Protein AF-A0A7K2NZU4-F1 (afdb_monomer_lite)

Radius of gyration: 15.41 Å; chains: 1; bounding box: 34×54×32 Å

Foldseek 3Di:
DDDDDPDDQPDADPDDPPDPPAAECPDPCCVPPVVVVLVVQCVPPNQKGWYAYRNRQIDIDGRDPVVVVVLVVCCVVRPPPPVPDPCPVVADPPHPPPDDD

Sequence (101 aa):
MTDIDPSPHPVAAPGCPAHPDAVPLAGLEYQQTPSELYRGLRAEHGAVAPVLLDGGIPAWLVLGYPEVSYVTSHDELFARDSRRWNQWGSIPPDWPLLPYV

Structure (mmCIF, N/CA/C/O backbone):
data_AF-A0A7K2NZU4-F1
#
_entry.id   AF-A0A7K2NZU4-F1
#
loop_
_atom_site.group_PDB
_atom_site.id
_atom_site.type_symbol
_atom_site.label_atom_id
_atom_site.label_alt_id
_atom_site.label_comp_id
_atom_site.label_asym_id
_atom_site.label_entity_id
_atom_site.label_seq_id
_atom_site.pdbx_PDB_ins_code
_atom_site.Cartn_x
_atom_site.Cartn_y
_atom_site.Cartn_z
_atom_site.occupancy
_atom_site.B_iso_or_equiv
_atom_site.auth_seq_id
_atom_site.auth_comp_id
_atom_site.auth_asym_id
_atom_site.auth_atom_id
_atom_site.pdbx_PDB_model_num
ATOM 1 N N . MET A 1 1 ? 8.918 36.748 -1.120 1.00 41.38 1 MET A N 1
ATOM 2 C CA . MET A 1 1 ? 7.580 36.209 -1.427 1.00 41.38 1 MET A CA 1
ATOM 3 C C . MET A 1 1 ? 7.817 35.140 -2.476 1.00 41.38 1 MET A C 1
ATOM 5 O O . MET A 1 1 ? 7.908 35.473 -3.646 1.00 41.38 1 MET A O 1
ATOM 9 N N . THR A 1 2 ? 8.172 33.931 -2.041 1.00 42.41 2 THR A N 1
ATOM 10 C CA . THR A 1 2 ? 8.646 32.878 -2.948 1.00 42.41 2 THR A CA 1
ATOM 11 C C . THR A 1 2 ? 7.432 32.171 -3.524 1.00 42.41 2 THR A C 1
ATOM 13 O O . THR A 1 2 ? 6.663 31.568 -2.780 1.00 42.41 2 THR A O 1
ATOM 16 N N . ASP A 1 3 ? 7.258 32.339 -4.827 1.00 44.22 3 ASP A N 1
ATOM 17 C CA . ASP A 1 3 ? 6.279 31.661 -5.666 1.00 44.22 3 ASP A CA 1
ATOM 18 C C . ASP A 1 3 ? 6.573 30.150 -5.626 1.00 44.22 3 ASP A C 1
ATOM 20 O O . ASP A 1 3 ? 7.681 29.725 -5.961 1.00 44.22 3 ASP A O 1
ATOM 24 N N . ILE A 1 4 ? 5.632 29.353 -5.110 1.00 51.59 4 ILE A N 1
ATOM 25 C CA . ILE A 1 4 ? 5.670 27.890 -5.198 1.00 51.59 4 ILE A CA 1
ATOM 26 C C . ILE A 1 4 ? 4.889 27.535 -6.458 1.00 51.59 4 ILE A C 1
ATOM 28 O O . ILE A 1 4 ? 3.661 27.579 -6.468 1.00 51.59 4 ILE A O 1
ATOM 32 N N . ASP A 1 5 ? 5.633 27.211 -7.509 1.00 47.28 5 ASP A N 1
ATOM 33 C CA . ASP A 1 5 ? 5.124 26.621 -8.741 1.00 47.28 5 ASP A CA 1
ATOM 34 C C . ASP A 1 5 ? 4.455 25.265 -8.424 1.00 47.28 5 ASP A C 1
ATOM 36 O O . ASP A 1 5 ? 5.114 24.377 -7.867 1.00 47.28 5 ASP A O 1
ATOM 40 N N . PRO A 1 6 ? 3.154 25.067 -8.712 1.00 46.62 6 PRO A N 1
ATOM 41 C CA . PRO A 1 6 ? 2.525 23.765 -8.566 1.00 46.62 6 PRO A CA 1
ATOM 42 C C . PRO A 1 6 ? 2.937 22.893 -9.755 1.00 46.62 6 PRO A C 1
ATOM 44 O O . PRO A 1 6 ? 2.308 22.918 -10.813 1.00 46.62 6 PRO A O 1
ATOM 47 N N . SER A 1 7 ? 4.002 22.107 -9.581 1.00 50.09 7 SER A N 1
ATOM 48 C CA . SER A 1 7 ? 4.376 21.086 -10.560 1.00 50.09 7 SER A CA 1
ATOM 49 C C . SER A 1 7 ? 3.182 20.154 -10.831 1.00 50.09 7 SER A C 1
ATOM 51 O O . SER A 1 7 ? 2.585 19.634 -9.884 1.00 50.09 7 SER A O 1
ATOM 53 N N . PRO A 1 8 ? 2.806 19.928 -12.102 1.00 45.34 8 PRO A N 1
ATOM 54 C CA . PRO A 1 8 ? 1.687 19.064 -12.443 1.00 45.34 8 PRO A CA 1
ATOM 55 C C . PRO A 1 8 ? 2.025 17.623 -12.057 1.00 45.34 8 PRO A C 1
ATOM 57 O O . PRO A 1 8 ? 2.948 17.019 -12.603 1.00 45.34 8 PRO A O 1
ATOM 60 N N . HIS A 1 9 ? 1.273 17.070 -11.104 1.00 49.09 9 HIS A N 1
ATOM 61 C CA . HIS A 1 9 ? 1.368 15.657 -10.755 1.00 49.09 9 HIS A CA 1
ATOM 62 C C . HIS A 1 9 ? 1.087 14.809 -12.007 1.00 49.09 9 HIS A C 1
ATOM 64 O O . HIS A 1 9 ? 0.077 15.047 -12.680 1.00 49.09 9 HIS A O 1
ATOM 70 N N . PRO A 1 10 ? 1.952 13.838 -12.350 1.00 49.69 10 PRO A N 1
ATOM 71 C CA . PRO A 1 10 ? 1.726 12.981 -13.500 1.00 49.69 10 PRO A CA 1
ATOM 72 C C . PRO A 1 10 ? 0.424 12.205 -13.294 1.00 49.69 10 PRO A C 1
ATOM 74 O O . PRO A 1 10 ? 0.286 11.408 -12.367 1.00 49.69 10 PRO A O 1
ATOM 77 N N . VAL A 1 11 ? -0.550 12.475 -14.163 1.00 49.44 11 V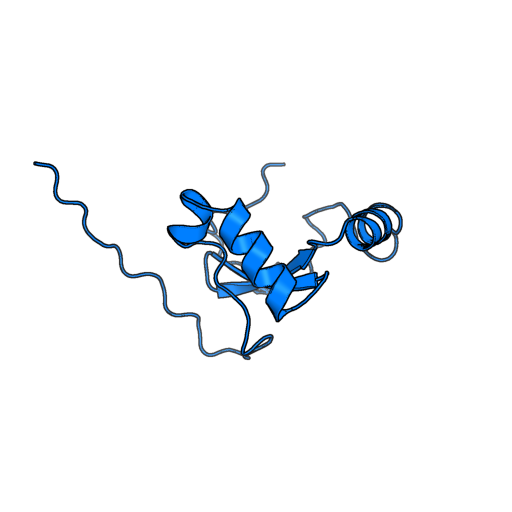AL A N 1
ATOM 78 C CA . VAL A 1 11 ? -1.801 11.722 -14.246 1.00 49.44 11 VAL A CA 1
ATOM 79 C C . VAL A 1 11 ? -1.423 10.290 -14.615 1.00 49.44 11 VAL A C 1
ATOM 81 O O . VAL A 1 11 ? -0.759 10.074 -15.631 1.00 49.44 11 VAL A O 1
ATOM 84 N N . ALA A 1 12 ? -1.779 9.338 -13.751 1.00 51.28 12 ALA A N 1
ATOM 85 C CA . ALA A 1 12 ? -1.424 7.930 -13.887 1.00 51.28 12 ALA A CA 1
ATOM 86 C C . ALA A 1 12 ? -1.695 7.416 -15.312 1.00 51.28 12 ALA A C 1
ATOM 88 O O . ALA A 1 12 ? -2.739 7.702 -15.905 1.00 51.28 12 ALA A O 1
ATOM 89 N N . ALA A 1 13 ? -0.738 6.667 -15.864 1.00 44.66 13 ALA A N 1
ATOM 90 C CA . ALA A 1 13 ? -0.850 6.098 -17.199 1.00 44.66 13 ALA A CA 1
ATOM 91 C C . ALA A 1 13 ? -2.117 5.221 -17.318 1.00 44.66 13 ALA A C 1
ATOM 93 O O . ALA A 1 13 ? -2.432 4.469 -16.391 1.00 44.66 13 ALA A O 1
ATOM 94 N N . PRO A 1 14 ? -2.838 5.267 -18.455 1.00 42.50 14 PRO A N 1
ATOM 95 C CA . PRO A 1 14 ? -4.029 4.461 -18.692 1.00 42.50 14 PRO A CA 1
ATOM 96 C C . PRO A 1 14 ? -3.615 3.016 -19.001 1.00 42.50 14 PRO A C 1
ATOM 98 O O . PRO A 1 14 ? -3.611 2.571 -20.144 1.00 42.50 14 PRO A O 1
ATOM 101 N N . GLY A 1 15 ? -3.214 2.286 -17.967 1.00 44.75 15 GLY A N 1
ATOM 102 C CA . GLY A 1 15 ? -2.809 0.891 -18.042 1.00 44.75 15 GLY A CA 1
ATOM 103 C C . GLY A 1 15 ? -3.282 0.159 -16.799 1.00 44.75 15 GLY A C 1
ATOM 104 O O . GLY A 1 15 ? -2.533 0.042 -15.841 1.00 44.75 15 GLY A O 1
ATOM 105 N N . CYS A 1 16 ? -4.524 -0.332 -16.860 1.00 41.78 16 CYS A N 1
ATOM 106 C CA . CYS A 1 16 ? -5.199 -1.178 -15.869 1.00 41.78 16 CYS A CA 1
ATOM 107 C C . CYS A 1 16 ? -5.503 -0.487 -14.521 1.00 41.78 16 CYS A C 1
ATOM 109 O O . CYS A 1 16 ? -4.591 -0.261 -13.729 1.00 41.78 16 CYS A O 1
ATOM 111 N N . PRO A 1 17 ? -6.783 -0.227 -14.178 1.00 49.53 17 PRO A N 1
ATOM 112 C CA . PRO A 1 17 ? -7.139 0.174 -12.826 1.00 49.53 17 PRO A CA 1
ATOM 113 C C . PRO A 1 17 ? -7.033 -1.075 -11.950 1.00 49.53 17 PRO A C 1
ATOM 115 O O . PRO A 1 17 ? -8.019 -1.766 -11.715 1.00 49.53 17 PRO A O 1
ATOM 118 N N . ALA A 1 18 ? -5.823 -1.421 -11.508 1.00 54.47 18 ALA A N 1
ATOM 119 C CA . ALA A 1 18 ? -5.644 -2.520 -10.562 1.00 54.47 18 ALA A CA 1
ATOM 120 C C . ALA A 1 18 ? -6.459 -2.259 -9.282 1.00 54.47 18 ALA A C 1
ATOM 122 O O . ALA A 1 18 ? -6.917 -3.201 -8.642 1.00 54.47 18 ALA A O 1
ATOM 123 N N . HIS A 1 19 ? -6.723 -0.981 -8.979 1.00 62.09 19 HIS A N 1
ATOM 124 C CA . HIS A 1 19 ? -7.529 -0.528 -7.856 1.00 62.09 19 HIS A CA 1
ATOM 125 C C . HIS A 1 19 ? -8.252 0.786 -8.225 1.00 62.09 19 HIS A C 1
ATOM 127 O O . HIS A 1 19 ? -7.621 1.841 -8.175 1.00 62.09 19 HIS A O 1
ATOM 133 N N . PRO A 1 20 ? -9.540 0.763 -8.625 1.00 63.12 20 PRO A N 1
ATOM 134 C CA . PRO A 1 20 ? -10.290 1.988 -8.935 1.00 63.12 20 PRO A CA 1
ATOM 135 C C . PRO A 1 20 ? -10.397 2.941 -7.733 1.00 63.12 20 PRO A C 1
ATOM 137 O O . PRO A 1 20 ? -10.516 4.145 -7.928 1.00 63.12 20 PRO A O 1
ATOM 140 N N . ASP A 1 21 ? -10.270 2.400 -6.519 1.00 75.94 21 ASP A N 1
ATOM 141 C CA . ASP A 1 21 ? -10.347 3.138 -5.258 1.00 75.94 21 ASP A CA 1
ATOM 142 C C . ASP A 1 21 ? -8.968 3.325 -4.592 1.00 75.94 21 ASP A C 1
ATOM 144 O O . ASP A 1 21 ? -8.891 3.558 -3.390 1.00 75.94 21 ASP A O 1
ATOM 148 N N . ALA A 1 22 ? -7.855 3.159 -5.324 1.00 81.38 22 ALA A N 1
ATOM 149 C CA . ALA A 1 22 ? -6.537 3.356 -4.719 1.00 81.38 22 ALA A CA 1
ATOM 150 C C . ALA A 1 22 ? -6.238 4.831 -4.460 1.00 81.38 22 ALA A C 1
ATOM 152 O O . ALA A 1 22 ? -6.330 5.680 -5.348 1.00 81.38 22 ALA A O 1
ATOM 153 N N . VAL A 1 23 ? -5.780 5.105 -3.242 1.00 85.06 23 VAL A N 1
ATOM 154 C CA . VAL A 1 23 ? -5.464 6.461 -2.799 1.00 85.06 23 VAL A CA 1
ATOM 155 C C . VAL A 1 23 ? -3.996 6.798 -3.099 1.00 85.06 23 VAL A C 1
ATOM 157 O O . VAL A 1 23 ? -3.108 6.017 -2.738 1.00 85.06 23 VAL A O 1
ATOM 160 N N . PRO A 1 24 ? -3.697 7.945 -3.741 1.00 85.62 24 PRO A N 1
ATOM 161 C CA . PRO A 1 24 ? -2.324 8.386 -3.983 1.00 85.62 24 PRO A CA 1
ATOM 162 C C . PRO A 1 24 ? -1.553 8.682 -2.689 1.00 85.62 24 PRO A C 1
ATOM 164 O O . PRO A 1 24 ? -1.889 9.590 -1.933 1.00 85.62 24 PRO A O 1
ATOM 167 N N . LEU A 1 25 ? -0.452 7.965 -2.476 1.00 81.88 25 LEU A N 1
ATOM 168 C CA . LEU A 1 25 ? 0.447 8.071 -1.325 1.00 81.88 25 LEU A CA 1
ATOM 169 C C . LEU A 1 25 ? 1.672 8.954 -1.632 1.00 81.88 25 LEU A C 1
ATOM 171 O O . LEU A 1 25 ? 2.805 8.609 -1.311 1.00 81.88 25 LEU A O 1
ATOM 175 N N . ALA A 1 26 ? 1.441 10.079 -2.304 1.00 70.75 26 ALA A N 1
ATOM 176 C CA . ALA A 1 26 ? 2.479 11.027 -2.724 1.00 70.75 26 ALA A CA 1
ATOM 177 C C . ALA A 1 26 ? 2.070 12.502 -2.539 1.00 70.75 26 ALA A C 1
ATOM 179 O O . ALA A 1 26 ? 2.857 13.415 -2.786 1.00 70.75 26 ALA A O 1
ATOM 180 N N . GLY A 1 27 ? 0.824 12.750 -2.122 1.00 70.94 27 GLY A N 1
ATOM 181 C CA . GLY A 1 27 ? 0.262 14.094 -1.998 1.00 70.94 27 GLY A CA 1
ATOM 182 C C . GLY A 1 27 ? 0.661 14.824 -0.714 1.00 70.94 27 GLY A C 1
ATOM 183 O O . GLY A 1 27 ? 1.157 14.232 0.245 1.00 70.94 27 GLY A O 1
ATOM 184 N N . LEU A 1 28 ? 0.366 16.127 -0.670 1.00 68.25 28 LEU A N 1
ATOM 185 C CA . LEU A 1 28 ? 0.566 16.979 0.512 1.00 68.25 28 LEU A CA 1
ATOM 186 C C . LEU A 1 28 ? -0.108 16.418 1.772 1.00 68.25 28 LEU A C 1
ATOM 188 O O . LEU A 1 28 ? 0.434 16.561 2.862 1.00 68.25 28 LEU A O 1
ATOM 192 N N . GLU A 1 29 ? -1.242 15.735 1.625 1.00 68.06 29 GLU A N 1
ATOM 193 C CA . GLU A 1 29 ? -1.962 15.088 2.729 1.00 68.06 29 GLU A CA 1
ATOM 194 C C . GLU A 1 29 ? -1.105 14.023 3.430 1.00 68.06 29 GLU A C 1
ATOM 196 O O . GLU A 1 29 ? -1.055 13.964 4.657 1.00 68.06 29 GLU A O 1
ATOM 201 N N . TYR A 1 30 ? -0.337 13.243 2.664 1.00 75.50 30 TYR A N 1
ATOM 202 C CA . TYR A 1 30 ? 0.618 12.283 3.217 1.00 75.50 30 TYR A CA 1
ATOM 203 C C . TYR A 1 30 ? 1.764 12.979 3.964 1.00 75.50 30 TYR A C 1
ATOM 205 O O . TYR A 1 30 ? 2.227 12.494 4.993 1.00 75.50 30 TYR A O 1
ATOM 213 N N . GLN A 1 31 ? 2.220 14.133 3.472 1.00 77.38 31 GLN A N 1
ATOM 214 C CA . GLN A 1 31 ? 3.339 14.865 4.070 1.00 77.38 31 GLN A CA 1
ATOM 215 C C . GLN A 1 31 ? 2.942 15.650 5.327 1.00 77.38 31 GLN A C 1
ATOM 217 O O . GLN A 1 31 ? 3.738 15.765 6.257 1.00 77.38 31 GLN A O 1
ATOM 222 N N . GLN A 1 32 ? 1.732 16.208 5.355 1.00 81.31 32 GLN A N 1
ATOM 223 C CA . GLN A 1 32 ? 1.279 17.116 6.410 1.00 81.31 32 GLN A CA 1
ATOM 224 C C . GLN A 1 32 ? 0.484 16.398 7.500 1.00 81.31 32 GLN A C 1
ATOM 226 O O . GLN A 1 32 ? 0.659 16.699 8.682 1.00 81.31 32 GLN A O 1
ATOM 231 N N . THR A 1 33 ? -0.369 15.440 7.131 1.00 83.06 33 THR A N 1
ATOM 232 C CA . THR A 1 33 ? -1.289 14.764 8.057 1.00 83.06 33 THR A CA 1
ATOM 233 C C . THR A 1 33 ? -1.355 13.244 7.827 1.00 83.06 33 THR A C 1
ATOM 235 O O . THR A 1 33 ? -2.442 12.664 7.742 1.00 83.06 33 THR A O 1
ATOM 238 N N . PRO A 1 34 ? -0.208 12.528 7.832 1.00 84.81 34 PRO A N 1
ATOM 239 C CA . PRO A 1 34 ? -0.165 11.090 7.540 1.00 84.81 34 PRO A CA 1
ATOM 240 C C . PRO A 1 34 ? -1.055 10.262 8.477 1.00 84.81 34 PRO A C 1
ATOM 242 O O . PRO A 1 34 ? -1.706 9.310 8.057 1.00 84.81 34 PRO A O 1
ATOM 245 N N . SER A 1 35 ? -1.136 10.644 9.753 1.00 86.38 35 SER A N 1
ATOM 246 C CA . SER A 1 35 ? -1.978 9.962 10.743 1.00 86.38 35 SER A CA 1
ATOM 247 C C . SER A 1 35 ? -3.471 10.034 10.415 1.00 86.38 35 SER A C 1
ATOM 249 O O . SER A 1 35 ? -4.202 9.076 10.674 1.00 86.38 35 SER A O 1
ATOM 251 N N . GLU A 1 36 ? -3.934 11.161 9.872 1.00 87.88 36 GLU A N 1
ATOM 252 C CA . GLU A 1 36 ? -5.336 11.355 9.492 1.00 87.88 36 GLU A CA 1
ATOM 253 C C . GLU A 1 36 ? -5.648 10.585 8.213 1.00 87.88 36 GLU A C 1
ATOM 255 O O . GLU A 1 36 ? -6.635 9.850 8.180 1.00 87.88 36 GLU A O 1
ATOM 260 N N . LEU A 1 37 ? -4.743 10.642 7.232 1.00 88.75 37 LEU A N 1
ATOM 261 C CA . LEU A 1 37 ? -4.816 9.842 6.012 1.00 88.75 37 LEU A CA 1
ATOM 262 C C . LEU A 1 37 ? -4.928 8.342 6.330 1.00 88.75 37 LEU A C 1
ATOM 264 O O . LEU A 1 37 ? -5.848 7.670 5.871 1.00 88.75 37 LEU A O 1
ATOM 268 N N . TYR A 1 38 ? -4.057 7.807 7.191 1.00 89.56 38 TYR A N 1
ATOM 269 C CA . TYR A 1 38 ? -4.117 6.398 7.599 1.00 89.56 38 TYR A CA 1
ATOM 270 C C . TYR A 1 38 ? -5.383 6.042 8.380 1.00 89.56 38 TYR A C 1
ATOM 272 O O . TYR A 1 38 ? -5.827 4.890 8.355 1.00 89.56 38 TYR A O 1
ATOM 280 N N . ARG A 1 39 ? -5.955 6.994 9.125 1.00 89.81 39 ARG A N 1
ATOM 281 C CA . ARG A 1 39 ? -7.226 6.785 9.824 1.00 89.81 39 ARG A CA 1
ATOM 282 C C . ARG A 1 39 ? -8.381 6.716 8.826 1.00 89.81 39 ARG A C 1
ATOM 284 O O . ARG A 1 39 ? -9.200 5.812 8.969 1.00 89.81 39 ARG A O 1
ATOM 291 N N . GLY A 1 40 ? -8.415 7.608 7.837 1.00 90.56 40 GLY A N 1
ATOM 292 C CA . GLY A 1 40 ? -9.395 7.592 6.746 1.00 90.56 40 GLY A CA 1
ATOM 293 C C . GLY A 1 40 ? -9.328 6.291 5.952 1.00 90.56 40 GLY A C 1
ATOM 294 O O . GLY A 1 40 ? -10.308 5.554 5.899 1.00 90.56 40 GLY A O 1
ATOM 295 N N . LEU A 1 41 ? -8.131 5.919 5.489 1.00 91.12 41 LEU A N 1
ATOM 296 C CA . LEU A 1 41 ? -7.906 4.666 4.762 1.00 91.12 41 LEU A CA 1
ATOM 297 C C . LEU A 1 41 ? -8.354 3.436 5.550 1.00 91.12 41 LEU A C 1
ATOM 299 O O . LEU A 1 41 ? -8.953 2.520 4.991 1.00 91.12 41 LEU A O 1
ATOM 303 N N . ARG A 1 42 ? -8.099 3.414 6.864 1.00 90.38 42 ARG A N 1
ATOM 304 C CA . ARG A 1 42 ? -8.543 2.306 7.714 1.00 90.38 42 ARG A CA 1
ATOM 305 C C . ARG A 1 42 ? -10.060 2.276 7.890 1.00 90.38 42 ARG A C 1
ATOM 307 O O . ARG A 1 42 ? -10.620 1.193 8.021 1.00 90.38 42 ARG A O 1
ATOM 314 N N . ALA A 1 43 ? -10.717 3.431 7.927 1.00 91.12 43 ALA A N 1
ATOM 315 C CA . ALA A 1 43 ? -12.170 3.505 8.033 1.00 91.12 43 ALA A CA 1
ATOM 316 C C . ALA A 1 43 ? -12.863 3.037 6.743 1.00 91.12 43 ALA A C 1
ATOM 318 O O . ALA A 1 43 ? -13.890 2.369 6.823 1.00 91.12 43 ALA A O 1
ATOM 319 N N . GLU A 1 44 ? -12.290 3.352 5.580 1.00 91.38 44 GLU A N 1
ATOM 320 C CA . GLU A 1 44 ? -12.878 3.045 4.271 1.00 91.38 44 GLU A CA 1
ATOM 321 C C . GLU A 1 44 ? -12.535 1.634 3.774 1.00 91.38 44 GLU A C 1
ATOM 323 O O . GLU A 1 44 ? -13.421 0.902 3.336 1.00 91.38 44 GLU A O 1
ATOM 328 N N . HIS A 1 45 ? -11.269 1.222 3.883 1.00 89.31 45 HIS A N 1
ATOM 329 C CA . HIS A 1 45 ? -10.776 -0.045 3.325 1.00 89.31 45 HIS A CA 1
ATOM 330 C C . HIS A 1 45 ? -10.462 -1.113 4.384 1.00 89.31 45 HIS A C 1
ATOM 332 O O . HIS A 1 45 ? -10.258 -2.281 4.053 1.00 89.31 45 HIS A O 1
ATOM 338 N N . GLY A 1 46 ? -10.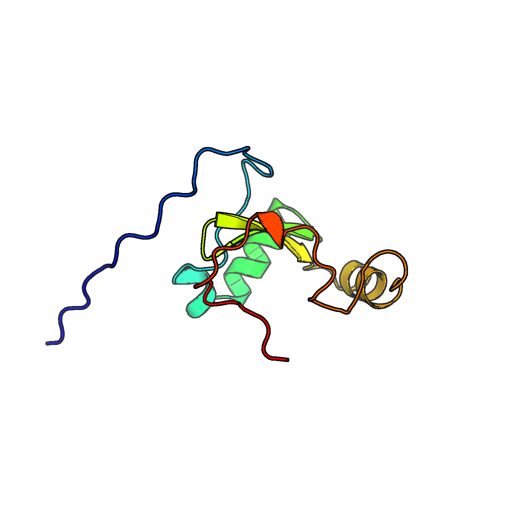429 -0.748 5.667 1.00 91.31 46 GLY A N 1
ATOM 339 C CA . GLY A 1 46 ? -10.111 -1.667 6.757 1.00 91.31 46 GLY A CA 1
ATOM 340 C C . GLY A 1 46 ? -8.608 -1.825 7.006 1.00 91.31 46 GLY A C 1
ATOM 341 O O . GLY A 1 46 ? -7.834 -0.871 6.966 1.00 91.31 46 GLY A O 1
ATOM 342 N N . ALA A 1 47 ? -8.176 -3.038 7.352 1.00 92.19 47 ALA A N 1
ATOM 343 C CA . ALA A 1 47 ? -6.805 -3.288 7.802 1.00 92.19 47 ALA A CA 1
ATOM 344 C C . ALA A 1 47 ? -5.751 -3.245 6.683 1.00 92.19 47 ALA A C 1
ATOM 346 O O . ALA A 1 47 ? -4.563 -3.105 6.977 1.00 92.19 47 ALA A O 1
ATOM 347 N N . VAL A 1 48 ? -6.166 -3.359 5.421 1.00 91.88 48 VAL A N 1
ATOM 348 C CA . VAL A 1 48 ? -5.291 -3.327 4.247 1.00 91.88 48 VAL A CA 1
ATOM 349 C C . VAL A 1 48 ? -5.971 -2.475 3.183 1.00 91.88 48 VAL A C 1
ATOM 351 O O . VAL A 1 48 ? -7.098 -2.769 2.795 1.00 91.88 48 VAL A O 1
ATOM 354 N N . ALA A 1 49 ? -5.294 -1.426 2.722 1.00 91.81 49 ALA A N 1
ATOM 355 C CA . ALA A 1 49 ? -5.839 -0.470 1.766 1.00 91.81 49 ALA A CA 1
ATOM 356 C C . ALA A 1 49 ? -5.029 -0.475 0.461 1.00 91.81 49 ALA A C 1
ATOM 358 O O . ALA A 1 49 ? -3.796 -0.530 0.514 1.00 91.81 49 ALA A O 1
ATOM 359 N N . PRO A 1 50 ? -5.679 -0.410 -0.711 1.00 90.31 50 PRO A N 1
ATOM 360 C CA . PRO A 1 50 ? -4.977 -0.201 -1.966 1.00 90.31 50 PRO A CA 1
ATOM 361 C C . PRO A 1 50 ? -4.491 1.254 -2.064 1.00 90.31 50 PRO A C 1
ATOM 363 O O . PRO A 1 50 ? -5.233 2.193 -1.779 1.00 90.31 50 PRO A O 1
ATOM 366 N N . VAL A 1 51 ? -3.240 1.453 -2.473 1.00 89.69 51 VAL A N 1
ATOM 367 C CA . VAL A 1 51 ? -2.622 2.779 -2.615 1.00 89.69 51 VAL A CA 1
ATOM 368 C C . VAL A 1 51 ? -1.846 2.889 -3.923 1.00 89.69 51 VAL A C 1
ATOM 370 O O . VAL A 1 51 ? -1.430 1.885 -4.502 1.00 89.69 51 VAL A O 1
ATOM 373 N N . LEU A 1 52 ? -1.634 4.118 -4.388 1.00 88.62 52 LEU A N 1
ATOM 374 C CA . LEU A 1 52 ? -0.744 4.414 -5.509 1.00 88.62 52 LEU A CA 1
ATOM 375 C C . LEU A 1 52 ? 0.519 5.091 -4.987 1.00 88.62 52 LEU A C 1
ATOM 377 O O . LEU A 1 52 ? 0.440 6.114 -4.315 1.00 88.62 52 LEU A O 1
ATOM 381 N N . LEU A 1 53 ? 1.681 4.537 -5.307 1.00 85.50 53 LEU A N 1
ATOM 382 C CA . LEU A 1 53 ? 2.968 5.184 -5.071 1.00 85.50 53 LEU A CA 1
ATOM 383 C C . LEU A 1 53 ? 3.259 6.213 -6.173 1.00 85.50 53 LEU A C 1
ATOM 385 O O . LEU A 1 53 ? 2.538 6.297 -7.175 1.00 85.50 53 LEU A O 1
ATOM 389 N N . ASP A 1 54 ? 4.349 6.966 -6.007 1.00 82.38 54 ASP A N 1
ATOM 390 C CA . ASP A 1 54 ? 4.855 7.875 -7.038 1.00 82.38 54 ASP A CA 1
ATOM 391 C C . ASP A 1 54 ? 4.923 7.191 -8.407 1.00 82.38 54 ASP A C 1
ATOM 393 O O . ASP A 1 54 ? 5.233 6.005 -8.517 1.00 82.38 54 ASP A O 1
ATOM 397 N N . GLY A 1 55 ? 4.608 7.924 -9.472 1.00 78.19 55 GLY A N 1
ATOM 398 C CA . GLY A 1 55 ? 4.543 7.353 -10.822 1.00 78.19 55 GLY A CA 1
ATOM 399 C C . GLY A 1 55 ? 3.327 6.451 -11.077 1.00 78.19 55 GLY A C 1
ATOM 400 O O . GLY A 1 55 ? 3.279 5.790 -12.110 1.00 78.19 55 GLY A O 1
ATOM 401 N N . GLY A 1 56 ? 2.339 6.428 -10.174 1.00 79.88 56 GLY A N 1
ATOM 402 C CA . GLY A 1 56 ? 1.090 5.681 -10.358 1.00 79.88 56 GLY A CA 1
ATOM 403 C C . GLY A 1 56 ? 1.242 4.173 -10.163 1.00 79.88 56 GLY A C 1
ATOM 404 O O . GLY A 1 56 ? 0.449 3.402 -10.699 1.00 79.88 56 GLY A O 1
ATOM 405 N N . ILE A 1 57 ? 2.263 3.740 -9.419 1.00 84.06 57 ILE A N 1
ATOM 406 C CA . ILE A 1 57 ? 2.534 2.319 -9.197 1.00 84.06 57 ILE A CA 1
ATOM 407 C C . ILE A 1 57 ? 1.576 1.778 -8.126 1.00 84.06 57 ILE A C 1
ATOM 409 O O . ILE A 1 57 ? 1.620 2.257 -6.990 1.00 84.06 57 ILE A O 1
ATOM 413 N N . PRO A 1 58 ? 0.722 0.784 -8.435 1.00 86.56 58 PRO A N 1
ATOM 414 C CA . PRO A 1 58 ? -0.193 0.225 -7.450 1.00 86.56 58 PRO A CA 1
ATOM 415 C C . PRO A 1 58 ? 0.556 -0.584 -6.391 1.00 86.56 58 PRO A C 1
ATOM 417 O O . PRO A 1 58 ? 1.454 -1.372 -6.700 1.00 86.56 58 PRO A O 1
ATOM 420 N N . ALA A 1 59 ? 0.158 -0.401 -5.136 1.00 87.81 59 ALA A N 1
ATOM 421 C CA . ALA A 1 59 ? 0.687 -1.107 -3.981 1.00 87.81 59 ALA A CA 1
ATOM 422 C C . ALA A 1 59 ? -0.404 -1.330 -2.921 1.00 87.81 59 ALA A C 1
ATOM 424 O O . ALA A 1 59 ? -1.492 -0.757 -2.974 1.00 87.81 59 ALA A O 1
ATOM 425 N N . TRP A 1 60 ? -0.092 -2.165 -1.933 1.00 89.75 60 TRP A N 1
ATOM 426 C CA . TRP A 1 60 ? -0.953 -2.414 -0.781 1.00 89.75 60 TRP A CA 1
ATOM 427 C C . TRP A 1 60 ? -0.333 -1.806 0.470 1.00 89.75 60 TRP A C 1
ATOM 429 O O . TRP A 1 60 ? 0.818 -2.093 0.801 1.00 89.75 60 TRP A O 1
ATOM 439 N N . LEU A 1 61 ? -1.111 -0.996 1.184 1.00 91.31 61 LEU A N 1
ATOM 440 C CA . LEU A 1 61 ? -0.738 -0.432 2.471 1.00 91.31 61 LEU A CA 1
ATOM 441 C C . LEU A 1 61 ? -1.376 -1.246 3.594 1.00 91.31 61 LEU A C 1
ATOM 443 O O . LEU A 1 61 ? -2.599 -1.297 3.733 1.00 91.31 61 LEU A O 1
ATOM 447 N N . VAL A 1 62 ? -0.539 -1.864 4.423 1.00 93.06 62 VAL A N 1
ATOM 448 C CA . VAL A 1 62 ? -0.993 -2.613 5.596 1.00 93.06 62 VAL A CA 1
ATOM 449 C C . VAL A 1 62 ? -1.090 -1.662 6.783 1.00 93.06 62 VAL A C 1
ATOM 451 O O . VAL A 1 62 ? -0.102 -1.076 7.217 1.00 93.06 62 VAL A O 1
ATOM 454 N N . LEU A 1 63 ? -2.303 -1.506 7.302 1.00 91.88 63 LEU A N 1
ATOM 455 C CA . LEU A 1 63 ? -2.637 -0.600 8.393 1.00 91.88 63 LEU A CA 1
ATOM 456 C C . LEU A 1 63 ? -2.891 -1.378 9.695 1.00 91.88 63 LEU A C 1
ATOM 458 O O . LEU A 1 63 ? -2.621 -0.878 10.784 1.00 91.88 63 LEU A O 1
ATOM 462 N N . GLY A 1 64 ? -3.426 -2.594 9.641 1.00 90.25 64 GLY A N 1
ATOM 463 C CA . GLY A 1 64 ? -3.737 -3.374 10.840 1.00 90.25 64 GLY A CA 1
ATOM 464 C C . GLY A 1 64 ? -2.512 -4.024 11.493 1.00 90.25 64 GLY A C 1
ATOM 465 O O . GLY A 1 64 ? -1.602 -4.501 10.820 1.00 90.25 64 GLY A O 1
ATOM 466 N N . TYR A 1 65 ? -2.477 -4.042 12.828 1.00 91.88 65 TYR A N 1
ATOM 467 C CA . TYR A 1 65 ? -1.378 -4.663 13.576 1.00 91.88 65 TYR A CA 1
ATOM 468 C C . TYR A 1 65 ? -1.291 -6.191 13.372 1.00 91.88 65 TYR A C 1
ATOM 470 O O . TYR A 1 65 ? -0.186 -6.678 13.116 1.00 91.88 65 TYR A O 1
ATOM 478 N N . PRO A 1 66 ? -2.401 -6.962 13.431 1.00 93.38 66 PRO A N 1
ATOM 479 C CA . PRO A 1 66 ? -2.364 -8.393 13.122 1.00 93.38 66 PRO A CA 1
ATOM 480 C C . PRO A 1 66 ? -1.841 -8.677 11.711 1.00 93.38 66 PRO A C 1
ATOM 482 O O . PRO A 1 66 ? -1.050 -9.596 11.520 1.00 93.38 66 PRO A O 1
ATOM 485 N N . GLU A 1 67 ? -2.228 -7.858 10.737 1.00 93.44 67 GLU A N 1
ATOM 486 C CA . GLU A 1 67 ? -1.848 -8.003 9.336 1.00 93.44 67 GLU A CA 1
ATOM 487 C C . GLU A 1 67 ? -0.370 -7.673 9.121 1.00 93.44 67 GLU A C 1
ATOM 489 O O . GLU A 1 67 ? 0.317 -8.414 8.421 1.00 93.44 67 GLU A O 1
ATOM 494 N N . VAL A 1 68 ? 0.163 -6.630 9.771 1.00 92.06 68 VAL A N 1
ATOM 495 C CA . VAL A 1 68 ? 1.611 -6.353 9.755 1.00 92.06 68 VAL A CA 1
ATOM 496 C C . VAL A 1 68 ? 2.379 -7.527 10.360 1.00 92.06 68 VAL A C 1
ATOM 498 O O . VAL A 1 68 ? 3.380 -7.967 9.794 1.00 92.06 68 VAL A O 1
ATOM 501 N N . SER A 1 69 ? 1.907 -8.071 11.484 1.00 92.75 69 SER A N 1
ATOM 502 C CA . SER A 1 69 ? 2.525 -9.243 12.113 1.00 92.75 69 SER A CA 1
ATOM 503 C C . SER A 1 69 ? 2.507 -10.456 11.177 1.00 92.75 69 SER A C 1
ATOM 505 O O . SER A 1 69 ? 3.524 -11.125 11.002 1.00 92.75 69 SER A O 1
ATOM 507 N N . TYR A 1 70 ? 1.388 -10.702 10.493 1.00 92.81 70 TYR A N 1
ATOM 508 C CA . TYR A 1 70 ? 1.262 -11.775 9.510 1.00 92.81 70 TYR A CA 1
ATOM 509 C C . TYR A 1 70 ? 2.227 -11.590 8.330 1.00 92.81 70 TYR A C 1
ATOM 511 O O . TYR A 1 70 ? 3.033 -12.473 8.051 1.00 92.81 70 TYR A O 1
ATOM 519 N N . VAL A 1 71 ? 2.213 -10.423 7.682 1.00 90.31 71 VAL A N 1
ATOM 520 C CA . VAL A 1 71 ? 3.069 -10.129 6.520 1.00 90.31 71 VAL A CA 1
ATOM 521 C C . VAL A 1 71 ? 4.547 -10.222 6.879 1.00 90.31 71 VAL A C 1
ATOM 523 O O . VAL A 1 71 ? 5.345 -10.756 6.116 1.00 90.31 71 VAL A O 1
ATOM 526 N N . THR A 1 72 ? 4.927 -9.735 8.058 1.00 89.44 72 THR A N 1
ATOM 527 C CA . THR A 1 72 ? 6.329 -9.772 8.482 1.00 89.44 72 THR A CA 1
ATOM 528 C C . THR A 1 72 ? 6.778 -11.159 8.943 1.00 89.44 72 THR A C 1
ATOM 530 O O . THR A 1 72 ? 7.980 -11.417 8.910 1.00 89.44 72 THR A O 1
ATOM 533 N N . SER A 1 73 ? 5.872 -12.056 9.342 1.00 92.31 73 SER A N 1
ATOM 534 C CA . SER A 1 73 ? 6.213 -13.414 9.802 1.00 92.31 73 SER A CA 1
ATOM 535 C C . SER A 1 73 ? 6.253 -14.480 8.704 1.00 92.31 73 SER A C 1
ATOM 537 O O . SER A 1 73 ? 6.906 -15.494 8.924 1.00 92.31 73 SER A O 1
ATOM 539 N N . HIS A 1 74 ? 5.618 -14.252 7.550 1.00 91.19 74 HIS A N 1
ATOM 540 C CA . HIS A 1 74 ? 5.534 -15.220 6.445 1.00 91.19 74 HIS A CA 1
ATOM 541 C C . HIS A 1 74 ? 6.432 -14.793 5.272 1.00 91.19 74 HIS A C 1
ATOM 543 O O . HIS A 1 74 ? 5.955 -14.279 4.255 1.00 91.19 74 HIS A O 1
ATOM 549 N N . ASP A 1 75 ? 7.749 -14.953 5.420 1.00 87.00 75 ASP A N 1
ATOM 550 C CA . ASP A 1 75 ? 8.739 -14.531 4.419 1.00 87.00 75 ASP A CA 1
ATOM 551 C C . ASP A 1 75 ? 8.724 -15.383 3.137 1.00 87.00 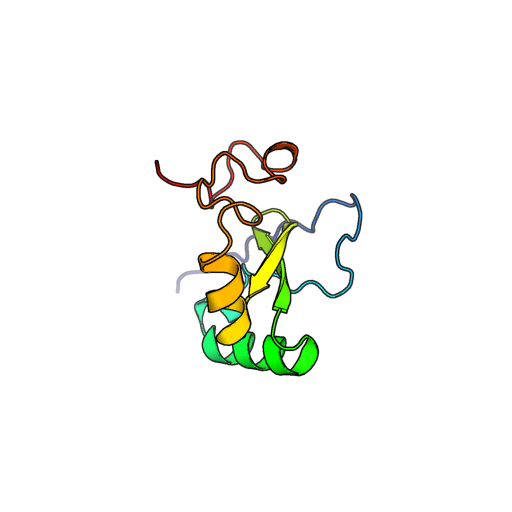75 ASP A C 1
ATOM 553 O O . ASP A 1 75 ? 9.194 -14.939 2.085 1.00 87.00 75 ASP A O 1
ATOM 557 N N . GLU A 1 76 ? 8.117 -16.567 3.198 1.00 87.69 76 GLU A N 1
ATOM 558 C CA . GLU A 1 76 ? 7.829 -17.431 2.060 1.00 87.69 76 GLU A CA 1
ATOM 559 C C . GLU A 1 76 ? 6.744 -16.862 1.133 1.00 87.69 76 GLU A C 1
ATOM 561 O O . GLU A 1 76 ? 6.754 -17.146 -0.066 1.00 87.69 76 GLU A O 1
ATOM 566 N N . LEU A 1 77 ? 5.834 -16.038 1.670 1.00 86.06 77 LEU A N 1
ATOM 567 C CA . LEU A 1 77 ? 4.786 -15.346 0.908 1.00 86.06 77 LEU A CA 1
ATOM 568 C C . LEU A 1 77 ? 5.175 -13.896 0.600 1.00 86.06 77 LEU A C 1
ATOM 570 O O . LEU A 1 77 ? 4.908 -13.397 -0.494 1.00 86.06 77 LEU A O 1
ATOM 574 N N . PHE A 1 78 ? 5.820 -13.224 1.555 1.00 85.12 78 PHE A N 1
ATOM 575 C CA . PHE A 1 78 ? 6.183 -11.813 1.478 1.00 85.12 78 PHE A CA 1
ATOM 576 C C . PHE A 1 78 ? 7.697 -11.654 1.580 1.00 85.12 78 PHE A C 1
ATOM 578 O O . PHE A 1 78 ? 8.269 -11.476 2.658 1.00 85.12 78 PHE A O 1
ATOM 585 N N . ALA A 1 79 ? 8.361 -11.703 0.425 1.00 84.25 79 ALA A N 1
ATOM 586 C CA . ALA A 1 79 ? 9.803 -11.534 0.363 1.00 84.25 79 ALA A CA 1
ATOM 587 C C . ALA A 1 79 ? 10.223 -10.179 0.960 1.00 84.25 79 ALA A C 1
ATOM 589 O O . ALA A 1 79 ? 9.817 -9.122 0.483 1.00 84.25 79 ALA A O 1
ATOM 590 N N . ARG A 1 80 ? 11.107 -10.213 1.964 1.00 82.19 80 ARG A N 1
ATOM 591 C CA . ARG A 1 80 ? 11.712 -9.003 2.557 1.00 82.19 80 ARG A CA 1
ATOM 592 C C . ARG A 1 80 ? 12.772 -8.349 1.667 1.00 82.19 80 ARG A C 1
ATOM 594 O O . ARG A 1 80 ? 13.246 -7.260 1.965 1.00 82.19 80 ARG A O 1
ATOM 601 N N . ASP A 1 81 ? 13.180 -9.038 0.605 1.00 83.44 81 ASP A N 1
ATOM 602 C CA . ASP A 1 81 ? 14.130 -8.528 -0.376 1.00 83.44 81 ASP A CA 1
ATOM 603 C C . ASP A 1 81 ? 13.396 -7.676 -1.413 1.00 83.44 81 ASP A C 1
ATOM 605 O O . ASP A 1 81 ? 12.721 -8.210 -2.299 1.00 83.44 81 ASP A O 1
ATOM 609 N N . SER A 1 82 ? 13.574 -6.354 -1.329 1.00 78.94 82 SER A N 1
ATOM 610 C CA . SER A 1 82 ? 12.970 -5.386 -2.248 1.00 78.94 82 SER A CA 1
ATOM 611 C C . SER A 1 82 ? 13.267 -5.700 -3.713 1.00 78.94 82 SER A C 1
ATOM 613 O O . SER A 1 82 ? 12.440 -5.400 -4.565 1.00 78.94 82 SER A O 1
ATOM 615 N N . ARG A 1 83 ? 14.384 -6.371 -4.039 1.00 80.25 83 ARG A N 1
ATOM 616 C CA . ARG A 1 83 ? 14.743 -6.765 -5.419 1.00 80.25 83 ARG A CA 1
ATOM 617 C C . ARG A 1 83 ? 13.804 -7.815 -6.013 1.00 80.25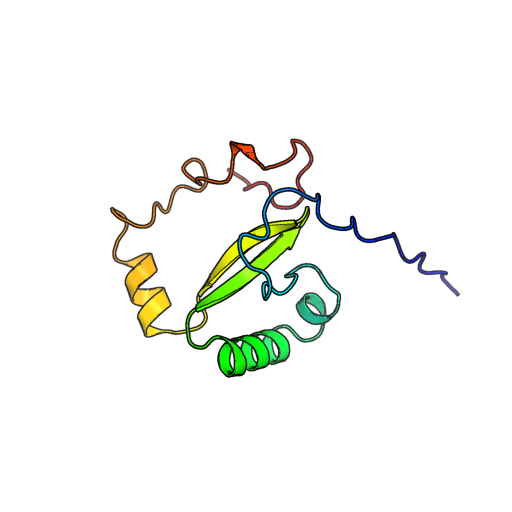 83 ARG A C 1
ATOM 619 O O . ARG A 1 83 ? 13.807 -8.024 -7.220 1.00 80.25 83 ARG A O 1
ATOM 626 N N . ARG A 1 84 ? 13.006 -8.490 -5.184 1.00 82.62 84 ARG A N 1
ATOM 627 C CA . ARG A 1 84 ? 12.051 -9.529 -5.605 1.00 82.62 84 ARG A CA 1
ATOM 628 C C . ARG A 1 84 ? 10.640 -8.981 -5.809 1.00 82.62 84 ARG A C 1
ATOM 630 O O . ARG A 1 84 ? 9.712 -9.761 -6.002 1.00 82.62 84 ARG A O 1
ATOM 637 N N . TRP A 1 85 ? 10.467 -7.661 -5.750 1.00 83.88 85 TRP A N 1
ATOM 638 C CA . TRP A 1 85 ? 9.162 -7.041 -5.911 1.00 83.88 85 TRP A CA 1
ATOM 639 C C . TRP A 1 85 ? 8.578 -7.295 -7.309 1.00 83.88 85 TRP A C 1
ATOM 641 O O . TRP A 1 85 ? 9.245 -7.137 -8.329 1.00 83.88 85 TRP A O 1
ATOM 651 N N . ASN A 1 86 ? 7.310 -7.699 -7.365 1.00 81.94 86 ASN A N 1
ATOM 652 C CA . ASN A 1 86 ? 6.631 -8.058 -8.612 1.00 81.94 86 ASN A CA 1
ATOM 653 C C . ASN A 1 86 ? 6.414 -6.863 -9.561 1.00 81.94 86 ASN A C 1
ATOM 655 O O . ASN A 1 86 ? 6.298 -7.072 -10.766 1.00 81.94 86 ASN A O 1
ATOM 659 N N . GLN A 1 87 ? 6.432 -5.628 -9.046 1.00 83.44 87 GLN A N 1
ATOM 660 C CA . GLN A 1 87 ? 6.222 -4.414 -9.838 1.00 83.44 87 GLN A CA 1
ATOM 661 C C . GLN A 1 87 ? 7.493 -3.874 -10.511 1.00 83.44 87 GLN A C 1
ATOM 663 O O . GLN A 1 87 ? 7.393 -2.876 -11.219 1.00 83.44 87 GLN A O 1
ATOM 668 N N . TRP A 1 88 ? 8.670 -4.508 -10.366 1.00 82.31 88 TRP A N 1
ATOM 669 C CA . TRP A 1 88 ? 9.918 -4.009 -10.980 1.00 82.31 88 TRP A CA 1
ATOM 670 C C . TRP A 1 88 ? 9.813 -3.743 -12.485 1.00 82.31 88 TRP A C 1
ATOM 672 O O . TRP A 1 88 ? 10.425 -2.801 -12.977 1.00 82.31 88 TRP A O 1
ATOM 682 N N . GLY A 1 89 ? 9.003 -4.518 -13.214 1.00 80.50 89 GLY A N 1
ATOM 683 C CA . GLY A 1 89 ? 8.772 -4.306 -14.648 1.00 80.50 89 GLY A CA 1
ATOM 684 C C . GLY A 1 89 ? 7.969 -3.045 -14.996 1.00 80.50 89 GLY A C 1
ATOM 685 O O . GLY A 1 89 ? 7.966 -2.635 -16.153 1.00 80.50 89 GLY A O 1
ATOM 686 N N . SER A 1 90 ? 7.292 -2.434 -14.023 1.00 79.12 90 SER A N 1
ATOM 687 C CA . SER A 1 90 ? 6.473 -1.227 -14.191 1.00 79.12 90 SER A CA 1
ATOM 688 C C . SER A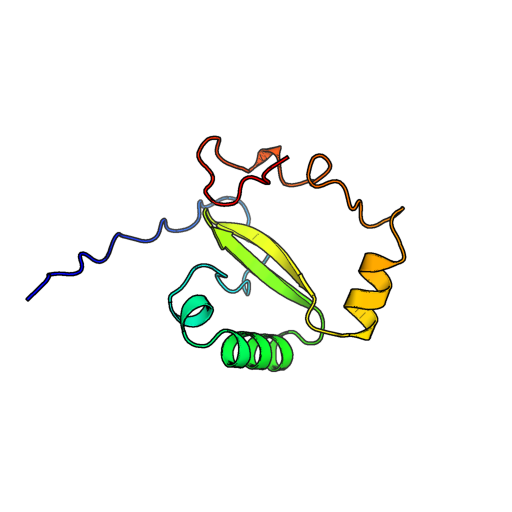 1 90 ? 7.147 0.039 -13.657 1.00 79.12 90 SER A C 1
ATOM 690 O O . SER A 1 90 ? 6.591 1.122 -13.812 1.00 79.12 90 SER A O 1
ATOM 692 N N . ILE A 1 91 ? 8.319 -0.079 -13.028 1.00 81.88 91 ILE A N 1
ATOM 693 C CA . ILE A 1 91 ? 9.003 1.039 -12.374 1.00 81.88 91 ILE A CA 1
ATOM 694 C C . ILE A 1 91 ? 9.884 1.787 -13.383 1.00 81.88 91 ILE A C 1
ATOM 696 O O . ILE A 1 91 ? 10.703 1.158 -14.060 1.00 81.88 91 ILE A O 1
ATOM 700 N N . PRO A 1 92 ? 9.757 3.122 -13.482 1.00 79.75 92 PRO A N 1
ATOM 701 C CA . PRO A 1 92 ? 10.626 3.914 -14.336 1.00 79.75 92 PRO A CA 1
ATOM 702 C C . PRO A 1 92 ? 12.067 3.966 -13.785 1.00 79.75 92 PRO A C 1
ATOM 704 O O . PRO A 1 92 ? 12.283 3.870 -12.576 1.00 79.75 92 PRO A O 1
ATOM 707 N N . PRO A 1 93 ? 13.085 4.113 -14.650 1.00 76.69 93 PRO A N 1
ATOM 708 C CA . PRO A 1 93 ? 14.492 4.092 -14.237 1.00 76.69 93 PRO A CA 1
ATOM 709 C C . PRO A 1 93 ? 14.892 5.261 -13.319 1.00 76.69 93 PRO A C 1
ATOM 711 O O . PRO A 1 93 ? 15.879 5.159 -12.598 1.00 76.69 93 PRO A O 1
ATOM 714 N N . ASP A 1 94 ? 14.137 6.355 -13.334 1.00 78.25 94 ASP A N 1
ATOM 715 C CA . ASP A 1 94 ? 14.320 7.578 -12.549 1.00 78.25 94 ASP A CA 1
ATOM 716 C C . ASP A 1 94 ? 13.374 7.665 -11.336 1.00 78.25 94 ASP A C 1
ATOM 718 O O . ASP A 1 94 ? 13.107 8.747 -10.815 1.00 78.25 94 ASP A O 1
ATOM 722 N N . TRP A 1 95 ? 12.845 6.529 -10.875 1.00 79.88 95 TRP A N 1
ATOM 723 C CA . TRP A 1 95 ? 11.845 6.514 -9.812 1.00 79.88 95 TRP A CA 1
ATOM 724 C C . TRP A 1 95 ? 12.400 7.040 -8.469 1.00 79.88 95 TRP A C 1
ATOM 726 O O . TRP A 1 95 ? 13.414 6.535 -7.981 1.00 79.88 95 TRP A O 1
ATOM 736 N N . PRO A 1 96 ? 11.737 8.015 -7.812 1.00 75.06 96 PRO A N 1
ATOM 737 C CA . PRO A 1 96 ? 12.245 8.631 -6.581 1.00 75.06 96 PRO A CA 1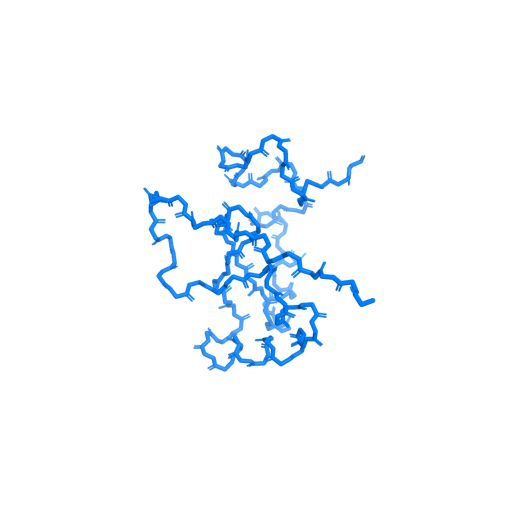
ATOM 738 C C . PRO A 1 96 ? 12.273 7.678 -5.377 1.00 75.06 96 PRO A C 1
ATOM 740 O O . PRO A 1 96 ? 12.966 7.947 -4.400 1.00 75.06 96 PRO A O 1
ATOM 743 N N . LEU A 1 97 ? 11.537 6.564 -5.445 1.00 75.06 97 LEU A N 1
ATOM 744 C CA . LEU A 1 97 ? 11.412 5.572 -4.374 1.00 75.06 97 LEU A CA 1
ATOM 745 C C . LEU A 1 97 ? 12.300 4.338 -4.593 1.00 75.06 97 LEU A C 1
ATOM 747 O O . LEU A 1 97 ? 12.034 3.272 -4.032 1.00 75.06 97 LEU A O 1
ATOM 751 N N . LEU A 1 98 ? 13.350 4.453 -5.414 1.00 77.94 98 LEU A N 1
ATOM 752 C CA . LEU A 1 98 ? 14.312 3.367 -5.582 1.00 77.94 98 LEU A CA 1
ATOM 753 C C . LEU A 1 98 ? 14.930 2.988 -4.220 1.00 77.94 98 LEU A C 1
ATOM 755 O O . LEU A 1 98 ? 15.394 3.862 -3.482 1.00 77.94 98 LEU A O 1
ATOM 759 N N . PRO A 1 99 ? 14.949 1.690 -3.867 1.00 72.69 99 PRO A N 1
ATOM 760 C CA . PRO A 1 99 ? 15.531 1.229 -2.627 1.00 72.69 99 PRO A CA 1
ATOM 761 C C . PRO A 1 99 ? 17.031 1.493 -2.659 1.00 72.69 99 PRO A C 1
ATOM 763 O O . PRO A 1 99 ? 17.732 1.109 -3.597 1.00 72.69 99 PRO A O 1
ATOM 766 N N . TYR A 1 100 ? 17.520 2.123 -1.600 1.00 64.62 100 TYR A N 1
ATOM 767 C CA . TYR A 1 100 ? 18.946 2.222 -1.344 1.00 64.62 100 TYR A CA 1
ATOM 768 C C . TYR A 1 100 ? 19.430 0.848 -0.855 1.00 64.62 100 TYR A C 1
ATOM 770 O O . TYR A 1 100 ? 18.919 0.347 0.149 1.00 64.62 100 TYR A O 1
ATOM 778 N N . VAL A 1 101 ? 20.353 0.218 -1.587 1.00 60.22 101 VAL A N 1
ATOM 779 C CA . VAL A 1 101 ? 20.989 -1.067 -1.228 1.00 60.22 101 VAL A CA 1
ATOM 780 C C . VAL A 1 101 ? 22.428 -0.822 -0.812 1.00 60.22 101 VAL A C 1
ATOM 782 O O . VAL A 1 101 ? 23.108 -0.045 -1.518 1.00 60.22 101 VAL A O 1
#

Secondary structure (DSSP, 8-state):
----------PPPSS--S-TTPEETTSHHHHH-HHHHHHHHHHHHTTEEEEEEGGGEEEEEE--HHHHHHHHH-TTTS-S-GGG-GGGGG--TT-TTPPP-

pLDDT: mean 77.17, std 15.85, range [41.38, 93.44]